Protein AF-A6J8R5-F1 (afdb_monomer)

Organism: Rattus norvegicus (NCBI:txid10116)

Structure (mmCIF, N/CA/C/O backbone):
data_AF-A6J8R5-F1
#
_entry.id   AF-A6J8R5-F1
#
loop_
_atom_site.group_PDB
_atom_site.id
_atom_site.type_symbol
_atom_site.label_atom_id
_atom_site.label_alt_id
_atom_site.label_comp_id
_atom_site.label_asym_id
_atom_site.label_entity_id
_atom_site.label_seq_id
_atom_site.pdbx_PDB_ins_code
_atom_site.Cartn_x
_atom_site.Cartn_y
_atom_site.Cartn_z
_atom_site.occupancy
_atom_site.B_iso_or_equiv
_atom_site.auth_seq_id
_atom_site.auth_comp_id
_atom_site.auth_asym_id
_atom_site.auth_atom_id
_atom_site.pdbx_PDB_model_num
ATOM 1 N N . MET A 1 1 ? 2.109 50.372 -7.062 1.00 45.97 1 MET A N 1
ATOM 2 C CA . MET A 1 1 ? 2.957 49.157 -7.026 1.00 45.97 1 MET A CA 1
ATOM 3 C C . MET A 1 1 ? 2.114 48.003 -6.518 1.00 45.97 1 MET A C 1
ATOM 5 O O . MET A 1 1 ? 1.600 48.162 -5.420 1.00 45.97 1 MET A O 1
ATOM 9 N N . LYS A 1 2 ? 1.961 46.935 -7.324 1.00 47.34 2 LYS A N 1
ATOM 10 C CA . LYS A 1 2 ? 1.290 45.626 -7.087 1.00 47.34 2 LYS A CA 1
ATOM 11 C C . LYS A 1 2 ? 0.360 45.286 -8.266 1.00 47.34 2 LYS A C 1
ATOM 13 O O . LYS A 1 2 ? -0.822 45.577 -8.180 1.00 47.34 2 LYS A O 1
ATOM 18 N N . ALA A 1 3 ? 0.913 44.739 -9.356 1.00 51.56 3 ALA A N 1
ATOM 19 C CA . ALA A 1 3 ? 0.214 43.898 -10.354 1.00 51.56 3 ALA A CA 1
ATOM 20 C C . ALA A 1 3 ? 1.123 43.574 -11.566 1.00 51.56 3 ALA A C 1
ATOM 22 O O . ALA A 1 3 ? 0.735 43.794 -12.705 1.00 51.56 3 ALA A O 1
ATOM 23 N N . LEU A 1 4 ? 2.359 43.101 -11.350 1.00 53.97 4 LEU A N 1
ATOM 24 C CA . LEU A 1 4 ? 3.267 42.764 -12.469 1.00 53.97 4 LEU A CA 1
ATOM 25 C C . LEU A 1 4 ? 3.909 41.370 -12.392 1.00 53.97 4 LEU A C 1
ATOM 27 O O . LEU A 1 4 ? 4.788 41.070 -13.185 1.00 53.97 4 LEU A O 1
ATOM 31 N N . TRP A 1 5 ? 3.458 40.486 -11.499 1.00 48.72 5 TRP A N 1
ATOM 32 C CA . TRP A 1 5 ? 4.062 39.150 -11.359 1.00 48.72 5 TRP A CA 1
ATOM 33 C C . TRP A 1 5 ? 3.262 38.002 -11.990 1.00 48.72 5 TRP A C 1
ATOM 35 O O . TRP A 1 5 ? 3.746 36.879 -12.023 1.00 48.72 5 TRP A O 1
ATOM 45 N N . ALA A 1 6 ? 2.068 38.254 -12.533 1.00 51.22 6 ALA A N 1
ATOM 46 C CA . ALA A 1 6 ? 1.176 37.180 -12.986 1.00 51.22 6 ALA A CA 1
ATOM 47 C C . ALA A 1 6 ? 1.355 36.739 -14.456 1.00 51.22 6 ALA A C 1
ATOM 49 O O . ALA A 1 6 ? 0.586 35.908 -14.922 1.00 51.22 6 ALA A O 1
ATOM 50 N N . LEU A 1 7 ? 2.335 37.264 -15.203 1.00 55.03 7 LEU A N 1
ATOM 51 C CA . LEU A 1 7 ? 2.448 37.006 -16.652 1.00 55.03 7 LEU A CA 1
ATOM 52 C C . LEU A 1 7 ? 3.760 36.353 -17.120 1.00 55.03 7 LEU A C 1
ATOM 54 O O . LEU A 1 7 ? 3.960 36.223 -18.321 1.00 55.03 7 LEU A O 1
ATOM 58 N N . LEU A 1 8 ? 4.639 35.894 -16.221 1.00 51.84 8 LEU A N 1
ATOM 59 C CA . LEU A 1 8 ? 5.970 35.391 -16.617 1.00 51.84 8 LEU A CA 1
ATOM 60 C C . LEU A 1 8 ? 6.219 33.892 -16.365 1.00 51.84 8 LEU A C 1
ATOM 62 O O . LEU A 1 8 ? 7.349 33.441 -16.482 1.00 51.84 8 LEU A O 1
ATOM 66 N N . LEU A 1 9 ? 5.185 33.094 -16.076 1.00 51.59 9 LEU A N 1
ATOM 67 C CA . LEU A 1 9 ? 5.336 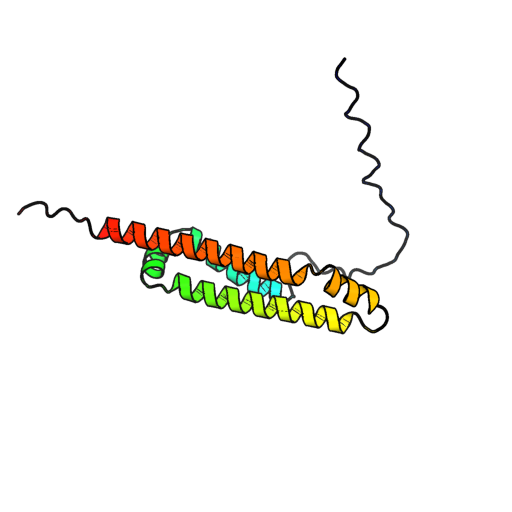31.640 -15.868 1.00 51.59 9 LEU A CA 1
ATOM 68 C C . LEU A 1 9 ? 4.514 30.762 -16.826 1.00 51.59 9 LEU A C 1
ATOM 70 O O . LEU A 1 9 ? 4.405 29.563 -16.605 1.00 51.59 9 LEU A O 1
ATOM 74 N N . VAL A 1 10 ? 3.957 31.324 -17.904 1.00 56.75 10 VAL A N 1
ATOM 75 C CA . VAL A 1 10 ? 3.082 30.568 -18.823 1.00 56.75 10 VAL A CA 1
ATOM 76 C C . VAL A 1 10 ? 3.788 29.892 -20.020 1.00 56.75 10 VAL A C 1
ATOM 78 O O . VAL A 1 10 ? 3.233 28.910 -20.497 1.00 56.75 10 VAL A O 1
ATOM 81 N N . PRO A 1 11 ? 5.006 30.248 -20.491 1.00 53.84 11 PRO A N 1
ATOM 82 C CA . PRO A 1 11 ? 5.606 29.492 -21.599 1.00 53.84 11 PRO A CA 1
ATOM 83 C C . PRO A 1 11 ? 6.583 28.375 -21.182 1.00 53.84 11 PRO A C 1
ATOM 85 O O . PRO A 1 11 ? 7.136 27.720 -22.056 1.00 53.84 11 PRO A O 1
ATOM 88 N N . LEU A 1 12 ? 6.792 28.098 -19.887 1.00 49.50 12 LEU A N 1
ATOM 89 C CA . LEU A 1 12 ? 7.680 26.998 -19.454 1.00 49.50 12 LEU A CA 1
ATOM 90 C C . LEU A 1 12 ? 7.003 25.614 -19.414 1.00 49.50 12 LEU A C 1
ATOM 92 O O . LEU A 1 12 ? 7.685 24.621 -19.184 1.00 49.50 12 LEU A O 1
ATOM 96 N N . LEU A 1 13 ? 5.695 25.530 -19.683 1.00 51.25 13 LEU A N 1
ATOM 97 C CA . LEU A 1 13 ? 4.987 24.255 -19.875 1.00 51.25 13 LEU A CA 1
ATOM 98 C C . LEU A 1 13 ? 4.947 23.797 -21.342 1.00 51.25 13 LEU A C 1
ATOM 100 O O . LEU A 1 13 ? 4.545 22.669 -21.606 1.00 51.25 13 LEU A O 1
ATOM 104 N N . THR A 1 14 ? 5.431 24.606 -22.291 1.00 55.62 14 THR A N 1
ATOM 105 C CA . THR A 1 14 ? 5.675 24.159 -23.673 1.00 55.62 14 THR A CA 1
ATOM 106 C C . THR A 1 14 ? 7.143 23.764 -23.831 1.00 55.62 14 THR A C 1
ATOM 108 O O . THR A 1 14 ? 7.889 24.312 -24.640 1.00 55.62 14 THR A O 1
ATOM 111 N N . GLY A 1 15 ? 7.585 22.820 -23.003 1.00 42.06 15 GLY A N 1
ATOM 112 C CA . GLY A 1 15 ? 8.832 22.103 -23.219 1.00 42.06 15 GLY A CA 1
ATOM 113 C C . GLY A 1 15 ? 8.626 21.021 -24.276 1.00 42.06 15 GLY A C 1
ATOM 114 O O . GLY A 1 15 ? 8.081 19.973 -23.972 1.00 42.06 15 GLY A O 1
ATOM 115 N N . CYS A 1 16 ? 9.055 21.309 -25.505 1.00 49.59 16 CYS A N 1
ATOM 116 C CA . CYS A 1 16 ? 9.655 20.370 -26.458 1.00 49.59 16 CYS A CA 1
ATOM 117 C C . CYS A 1 16 ? 9.042 18.950 -26.551 1.00 49.59 16 CYS A C 1
ATOM 119 O O . CYS A 1 16 ? 9.603 17.995 -26.020 1.00 49.59 16 CYS A O 1
ATOM 121 N N . LEU A 1 17 ? 7.967 18.779 -27.329 1.00 43.69 17 LEU A N 1
ATOM 122 C CA . LEU A 1 17 ? 7.700 17.489 -27.974 1.00 43.69 17 LEU A CA 1
ATOM 123 C C . LEU A 1 17 ? 8.439 17.501 -29.318 1.00 43.69 17 LEU A C 1
ATOM 125 O O . LEU A 1 17 ? 7.894 17.873 -30.354 1.00 43.69 17 LEU A O 1
ATOM 129 N N . ALA A 1 18 ? 9.740 17.218 -29.262 1.00 38.09 18 ALA A N 1
ATOM 130 C CA . ALA A 1 18 ? 10.475 16.825 -30.449 1.00 38.09 18 ALA A CA 1
ATOM 131 C C . ALA A 1 18 ? 9.972 15.433 -30.832 1.00 38.09 18 ALA A C 1
ATOM 133 O O . ALA A 1 18 ? 10.112 14.499 -30.047 1.00 38.09 18 ALA A O 1
ATOM 134 N N . GLU A 1 19 ? 9.347 15.374 -32.004 1.00 45.53 19 GLU A N 1
ATOM 135 C CA . GLU A 1 19 ? 9.020 14.202 -32.813 1.00 45.53 19 GLU A CA 1
ATOM 136 C C . GLU A 1 19 ? 9.919 12.998 -32.480 1.00 45.53 19 GLU A C 1
ATOM 138 O O . GLU A 1 19 ? 11.043 12.853 -32.963 1.00 45.53 19 GLU A O 1
ATOM 143 N N . GLY A 1 20 ? 9.417 12.167 -31.580 1.00 37.34 20 GLY A N 1
ATOM 144 C CA . GLY A 1 20 ? 9.973 10.892 -31.185 1.00 37.34 20 GLY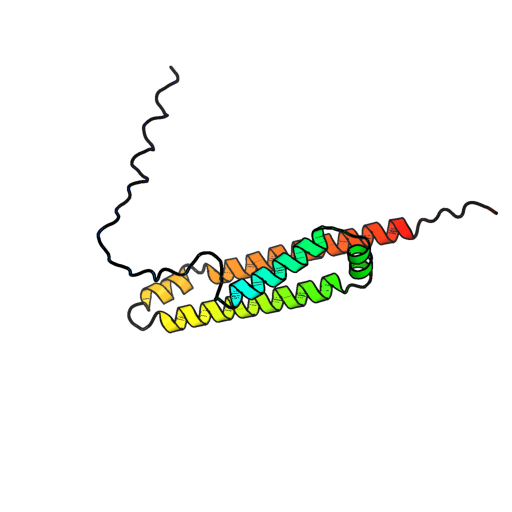 A CA 1
ATOM 145 C C . GLY A 1 20 ? 8.767 9.999 -31.028 1.00 37.34 20 GLY A C 1
ATOM 146 O O . GLY A 1 20 ? 8.121 10.005 -29.986 1.00 37.34 20 GLY A O 1
ATOM 147 N N . GLU A 1 21 ? 8.417 9.347 -32.127 1.00 37.38 21 GLU A N 1
ATOM 148 C CA . GLU A 1 21 ? 7.372 8.344 -32.264 1.00 37.38 21 GLU A CA 1
ATOM 149 C C 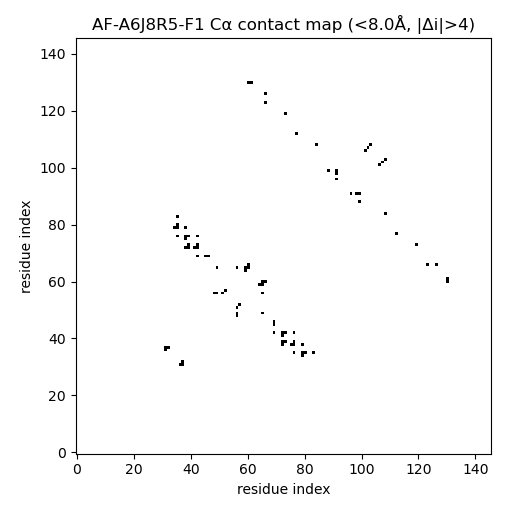. GLU A 1 21 ? 7.644 7.214 -31.255 1.00 37.38 21 GLU A C 1
ATOM 151 O O . GLU A 1 21 ? 8.315 6.229 -31.544 1.00 37.38 21 GLU A O 1
ATOM 156 N N . LEU A 1 22 ? 7.218 7.410 -30.006 1.00 36.84 22 LEU A N 1
ATOM 157 C CA . LEU A 1 22 ? 7.079 6.343 -29.035 1.00 36.84 22 LEU A CA 1
ATOM 158 C C . LEU A 1 22 ? 5.624 5.912 -29.155 1.00 36.84 22 LEU A C 1
ATOM 160 O O . LEU A 1 22 ? 4.726 6.586 -28.647 1.00 36.84 22 LEU A O 1
ATOM 164 N N . GLU A 1 23 ? 5.394 4.818 -29.874 1.00 35.47 23 GLU A N 1
ATOM 165 C CA . GLU A 1 23 ? 4.152 4.054 -29.805 1.00 35.47 23 GLU A CA 1
ATOM 166 C C . GLU A 1 23 ? 3.984 3.541 -28.364 1.00 35.47 23 GLU A C 1
ATOM 168 O O . GLU A 1 23 ? 4.262 2.389 -28.035 1.00 35.47 23 GLU A O 1
ATOM 173 N N . VAL A 1 24 ? 3.564 4.433 -27.464 1.00 38.69 24 VAL A N 1
ATOM 174 C CA . VAL A 1 24 ? 2.979 4.071 -26.179 1.00 38.69 24 VAL A CA 1
ATOM 175 C C . VAL A 1 24 ? 1.672 3.398 -26.544 1.00 38.69 24 VAL A C 1
ATOM 177 O O . VAL A 1 24 ? 0.713 4.049 -26.952 1.00 38.69 24 VAL A O 1
ATOM 180 N N . THR A 1 25 ? 1.694 2.072 -26.496 1.00 38.94 25 THR A N 1
ATOM 181 C CA . THR A 1 25 ? 0.530 1.234 -26.743 1.00 38.94 25 THR A CA 1
ATOM 182 C C . THR A 1 25 ? -0.617 1.742 -25.880 1.00 38.94 25 THR A C 1
ATOM 184 O O . THR A 1 25 ? -0.503 1.820 -24.657 1.00 38.94 25 THR A O 1
ATOM 187 N N . ASP A 1 26 ? -1.689 2.124 -26.561 1.00 41.84 26 ASP A N 1
ATOM 188 C CA . ASP A 1 26 ? -2.972 2.551 -26.024 1.00 41.84 26 ASP A CA 1
ATOM 189 C C . ASP A 1 26 ? -3.552 1.410 -25.163 1.00 41.84 26 ASP A C 1
ATOM 191 O O . ASP A 1 26 ? -4.204 0.494 -25.661 1.00 41.84 26 ASP A O 1
ATOM 195 N N . GLN A 1 27 ? -3.219 1.400 -23.869 1.00 40.12 27 GLN A N 1
ATOM 196 C CA . GLN A 1 27 ? -3.827 0.534 -22.859 1.00 40.12 27 GLN A CA 1
ATOM 197 C C . GLN A 1 27 ? -4.977 1.323 -22.219 1.00 40.12 27 GLN A C 1
ATOM 199 O O . GLN A 1 27 ? -4.773 2.368 -21.598 1.00 40.12 27 GLN A O 1
ATOM 204 N N . LEU A 1 28 ? -6.199 0.840 -22.439 1.00 42.81 28 LEU A N 1
ATOM 205 C CA . LEU A 1 28 ? -7.460 1.455 -22.025 1.00 42.81 28 LEU A CA 1
ATOM 206 C C . LEU A 1 28 ? -7.539 1.759 -20.509 1.00 42.81 28 LEU A C 1
ATOM 208 O O . LEU A 1 28 ? -6.953 1.056 -19.683 1.00 42.81 28 LEU A O 1
ATOM 212 N N . PRO A 1 29 ? -8.340 2.768 -20.113 1.00 39.19 29 PRO A N 1
ATOM 213 C CA . PRO A 1 29 ? -8.443 3.242 -18.741 1.00 39.19 29 PRO A CA 1
ATOM 214 C C . PRO A 1 29 ? -9.294 2.276 -17.910 1.00 39.19 29 PRO A C 1
ATOM 216 O O . PRO A 1 29 ? -10.523 2.340 -17.935 1.00 39.19 29 PRO A O 1
ATOM 219 N N . GLY A 1 30 ? -8.656 1.378 -17.159 1.00 46.62 30 GLY A N 1
ATOM 220 C CA . GLY A 1 30 ? -9.356 0.638 -16.104 1.00 46.62 30 GLY A CA 1
ATOM 221 C C . GLY A 1 30 ? -8.797 -0.724 -15.712 1.00 46.62 30 GLY A C 1
ATOM 222 O O . GLY A 1 30 ? -9.241 -1.249 -14.695 1.00 46.62 30 GLY A O 1
ATOM 223 N N . GLN A 1 31 ? -7.846 -1.297 -16.451 1.00 42.59 31 GLN A N 1
ATOM 224 C CA . GLN A 1 31 ? -7.205 -2.549 -16.045 1.00 42.59 31 GLN A CA 1
ATOM 225 C C . GLN A 1 31 ? -5.721 -2.321 -15.797 1.00 42.59 31 GLN A C 1
ATOM 227 O O . GLN A 1 31 ? -4.909 -2.222 -16.708 1.00 42.59 31 GLN A O 1
ATOM 232 N N . SER A 1 32 ? -5.394 -2.204 -14.516 1.00 55.94 32 SER A N 1
ATOM 233 C CA . SER A 1 32 ? -4.042 -2.336 -14.002 1.00 55.94 32 SER A CA 1
ATOM 234 C C . SER A 1 32 ? -3.583 -3.788 -14.201 1.00 55.94 32 SER A C 1
ATOM 236 O O . SER A 1 32 ? -3.768 -4.627 -13.316 1.00 55.94 32 SER A O 1
ATOM 238 N N . ASP A 1 33 ? -3.079 -4.127 -15.388 1.00 69.56 33 ASP A N 1
ATOM 239 C CA . ASP A 1 33 ? -2.640 -5.494 -15.717 1.00 69.56 33 ASP A CA 1
ATOM 240 C C . ASP A 1 33 ? -1.393 -5.919 -14.927 1.00 69.56 33 ASP A C 1
ATOM 242 O O . ASP A 1 33 ? -1.073 -7.105 -14.842 1.00 69.56 33 ASP A O 1
ATOM 246 N N . GLN A 1 34 ? -0.697 -4.969 -14.301 1.00 83.56 34 GLN A N 1
ATOM 247 C CA . GLN A 1 34 ? 0.526 -5.249 -13.567 1.00 83.56 34 GLN A CA 1
ATOM 248 C C . GLN A 1 34 ? 0.237 -5.943 -12.218 1.00 83.56 34 GLN A C 1
ATOM 250 O O . GLN A 1 34 ? -0.574 -5.447 -11.429 1.00 83.56 34 GLN A O 1
ATOM 255 N N . PRO A 1 35 ? 0.924 -7.059 -11.896 1.00 89.38 35 PRO A N 1
ATOM 256 C CA . PRO A 1 35 ? 0.723 -7.798 -10.644 1.00 89.38 35 PRO A CA 1
ATOM 257 C C . PRO A 1 35 ? 0.858 -6.943 -9.373 1.00 89.38 35 PRO A C 1
ATOM 259 O O . PRO A 1 35 ? 0.060 -7.070 -8.442 1.00 89.38 35 PRO A O 1
ATOM 262 N N . TRP A 1 36 ? 1.817 -6.010 -9.353 1.00 88.75 36 TRP A N 1
ATOM 263 C CA . TRP A 1 36 ? 2.049 -5.121 -8.212 1.00 88.75 36 TRP A CA 1
ATOM 264 C C . TRP A 1 36 ? 0.912 -4.119 -7.991 1.00 88.75 36 TRP A C 1
ATOM 266 O O . TRP A 1 36 ? 0.584 -3.814 -6.845 1.00 88.75 36 TRP A O 1
ATOM 276 N N . GLU A 1 37 ? 0.267 -3.650 -9.062 1.00 90.69 37 GLU A N 1
ATOM 277 C CA . GLU A 1 37 ? -0.887 -2.751 -8.970 1.00 90.69 37 GLU A CA 1
ATOM 278 C C . GLU A 1 37 ? -2.099 -3.494 -8.406 1.00 90.69 37 GLU A C 1
ATOM 280 O O . GLU A 1 37 ? -2.817 -2.971 -7.556 1.00 90.69 37 GLU A O 1
ATOM 285 N N . GLN A 1 38 ? -2.295 -4.751 -8.811 1.00 92.69 38 GLN A N 1
ATOM 286 C CA . GLN A 1 38 ? -3.361 -5.596 -8.274 1.00 92.69 38 GLN A CA 1
ATOM 287 C C . GLN A 1 38 ? -3.150 -5.911 -6.788 1.00 92.69 38 GLN A C 1
ATOM 289 O O . GLN A 1 38 ? -4.108 -5.881 -6.013 1.00 92.69 38 GLN A O 1
ATOM 294 N N . ALA A 1 39 ? -1.916 -6.206 -6.369 1.00 93.12 39 ALA A N 1
ATOM 295 C CA . ALA A 1 39 ? -1.589 -6.402 -4.957 1.00 93.12 39 ALA A CA 1
ATOM 296 C C . ALA A 1 39 ? -1.840 -5.126 -4.137 1.00 93.12 39 ALA A C 1
ATOM 298 O O . ALA A 1 39 ? -2.522 -5.170 -3.110 1.00 93.12 39 ALA A O 1
ATOM 299 N N . LEU A 1 40 ? -1.397 -3.977 -4.654 1.00 91.94 40 LEU A N 1
ATOM 300 C CA . LEU A 1 40 ? -1.605 -2.680 -4.021 1.00 91.94 40 LEU A CA 1
ATOM 301 C C . LEU A 1 40 ? -3.098 -2.322 -3.908 1.00 91.94 40 LEU A C 1
ATOM 303 O O . LEU A 1 40 ? -3.537 -1.838 -2.865 1.00 91.94 40 LEU A O 1
ATOM 307 N N . ASN A 1 41 ? -3.896 -2.598 -4.941 1.00 92.75 41 ASN A N 1
ATOM 308 C CA . ASN A 1 41 ? -5.343 -2.379 -4.918 1.00 92.75 41 ASN A CA 1
ATOM 309 C C . ASN A 1 41 ? -6.030 -3.247 -3.856 1.00 92.75 41 ASN A C 1
ATOM 311 O O . ASN A 1 41 ? -6.809 -2.724 -3.061 1.00 92.75 41 ASN A O 1
ATOM 315 N N . ARG A 1 42 ? -5.682 -4.540 -3.768 1.00 95.75 42 ARG A N 1
ATOM 316 C CA . ARG A 1 42 ? -6.204 -5.440 -2.723 1.00 95.75 42 ARG A CA 1
ATOM 317 C C . ARG A 1 42 ? -5.898 -4.916 -1.320 1.00 95.75 42 ARG A C 1
ATOM 319 O O . ARG A 1 42 ? -6.783 -4.903 -0.465 1.00 95.75 42 ARG A O 1
ATOM 326 N N . PHE A 1 43 ? -4.672 -4.443 -1.100 1.00 93.88 43 PHE A N 1
ATOM 327 C CA . PHE A 1 43 ? -4.282 -3.814 0.158 1.00 93.88 43 PHE A CA 1
ATOM 328 C C . PHE A 1 43 ? -5.139 -2.576 0.474 1.00 93.88 43 PHE A C 1
ATOM 330 O O . PHE A 1 43 ? -5.700 -2.477 1.568 1.00 93.88 43 PHE A O 1
ATOM 337 N N . TRP A 1 44 ? -5.282 -1.646 -0.476 1.00 92.94 44 TRP A N 1
ATOM 338 C CA . TRP A 1 44 ? -6.046 -0.412 -0.266 1.00 92.94 44 TRP A CA 1
ATOM 339 C C . TRP A 1 44 ? -7.537 -0.645 -0.053 1.00 92.94 44 TRP A C 1
ATOM 341 O O . TRP A 1 44 ? -8.150 0.055 0.756 1.00 92.94 44 TRP A O 1
ATOM 351 N N . ASP A 1 45 ? -8.125 -1.608 -0.752 1.00 95.38 45 ASP A N 1
ATOM 352 C CA . ASP A 1 45 ? -9.539 -1.935 -0.604 1.00 95.38 45 ASP A CA 1
ATOM 353 C C . ASP A 1 45 ? -9.830 -2.533 0.770 1.00 95.38 45 ASP A C 1
ATOM 355 O O . ASP A 1 45 ? -10.771 -2.094 1.440 1.00 95.38 45 ASP A O 1
ATOM 359 N N . TYR A 1 46 ? -8.974 -3.443 1.242 1.00 93.69 46 TYR A N 1
ATOM 360 C CA . TYR A 1 46 ? -9.084 -3.975 2.597 1.00 93.69 46 TYR A CA 1
ATOM 361 C C . TYR A 1 46 ? -8.888 -2.871 3.639 1.00 93.69 46 TYR A C 1
ATOM 363 O O . TYR A 1 46 ? -9.697 -2.723 4.553 1.00 93.69 46 TYR A O 1
ATOM 371 N N . LEU A 1 47 ? -7.875 -2.016 3.470 1.00 91.38 47 LEU A N 1
ATOM 372 C CA . LEU A 1 47 ? -7.635 -0.902 4.385 1.00 91.38 47 LEU A CA 1
ATOM 373 C C . LEU A 1 47 ? -8.815 0.081 4.431 1.00 91.38 47 LEU A C 1
ATOM 375 O O . LEU A 1 47 ? -9.159 0.577 5.504 1.00 91.38 47 LEU A O 1
ATOM 379 N N . ARG A 1 48 ? -9.466 0.354 3.296 1.00 91.81 48 ARG A N 1
ATOM 380 C CA . ARG A 1 48 ? -10.660 1.208 3.240 1.00 91.81 48 ARG A CA 1
ATOM 381 C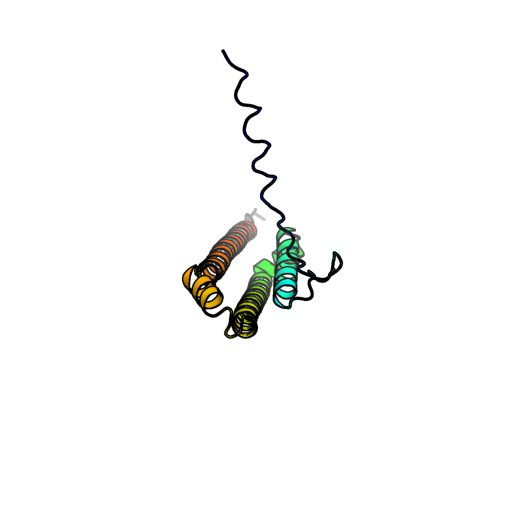 C . ARG A 1 48 ? -11.830 0.586 3.998 1.00 91.81 48 ARG A C 1
ATOM 383 O O . ARG A 1 48 ? -12.540 1.318 4.682 1.00 91.81 48 ARG A O 1
ATOM 390 N N . TRP A 1 49 ? -12.008 -0.732 3.914 1.00 92.56 49 TRP A N 1
ATOM 391 C CA . TRP A 1 49 ? -12.982 -1.452 4.738 1.00 92.56 49 TRP A CA 1
ATOM 392 C C . TRP A 1 49 ? -12.647 -1.333 6.234 1.00 92.56 49 TRP A C 1
ATOM 394 O O . TRP A 1 49 ? -13.518 -0.970 7.018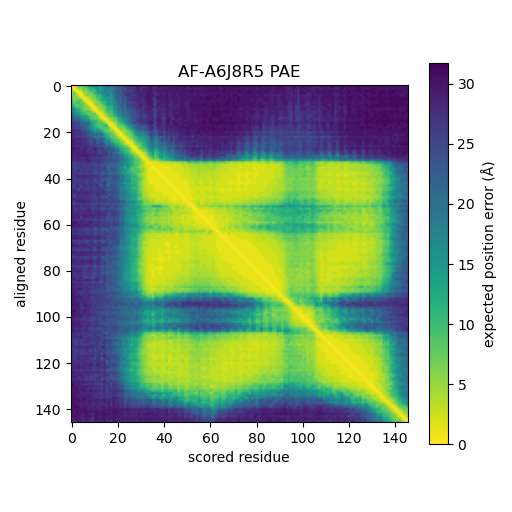 1.00 92.56 49 TRP A O 1
ATOM 404 N N . VAL A 1 50 ? -11.380 -1.488 6.634 1.00 89.31 50 VAL A N 1
ATOM 405 C CA . VAL A 1 50 ? -10.955 -1.273 8.034 1.00 89.31 50 VAL A CA 1
ATOM 406 C C . VAL A 1 50 ? -11.247 0.160 8.500 1.00 89.31 50 VAL A C 1
ATOM 408 O O . VAL A 1 50 ? -11.692 0.394 9.624 1.00 89.31 50 VAL A O 1
ATOM 411 N N . GLN A 1 51 ? -11.046 1.150 7.631 1.00 85.88 51 GLN A N 1
ATOM 412 C CA . GLN A 1 51 ? -11.315 2.552 7.951 1.00 85.88 51 GLN A CA 1
ATOM 413 C C . GLN A 1 51 ? -12.799 2.873 8.155 1.00 85.88 51 GLN A C 1
ATOM 415 O O . GLN A 1 51 ? -13.097 3.897 8.770 1.00 85.88 51 GLN A O 1
ATOM 420 N N . THR A 1 52 ? -13.738 2.036 7.695 1.00 88.50 52 THR A N 1
ATOM 421 C CA . THR A 1 52 ? -15.161 2.285 7.971 1.00 88.50 52 THR A CA 1
ATOM 422 C C . THR A 1 52 ? -15.514 2.075 9.443 1.00 88.50 52 THR A C 1
ATOM 424 O O . THR A 1 52 ? -16.591 2.503 9.850 1.00 88.50 52 THR A O 1
ATOM 427 N N . LEU A 1 53 ? -14.637 1.424 10.229 1.00 82.00 53 LEU A N 1
ATOM 428 C CA . LEU A 1 53 ? -14.787 1.198 11.675 1.00 82.00 53 LEU A CA 1
ATOM 429 C C . LEU A 1 53 ? -16.168 0.642 12.070 1.00 82.00 53 LEU A C 1
ATOM 431 O O . LEU A 1 53 ? -16.714 0.980 13.122 1.00 82.00 53 LEU A O 1
ATOM 435 N N . SER A 1 54 ? -16.741 -0.210 11.215 1.00 85.69 54 SER A N 1
ATOM 436 C CA . SER A 1 54 ? -18.019 -0.873 11.494 1.00 85.69 54 SER A CA 1
ATOM 437 C C . SER A 1 54 ? -17.912 -1.791 12.718 1.00 85.69 54 SER A C 1
ATOM 439 O O . SER A 1 54 ? -16.807 -2.173 13.105 1.00 85.69 54 SER A O 1
ATOM 441 N N . ASP A 1 55 ? -19.042 -2.180 13.311 1.00 83.75 55 ASP A N 1
ATOM 442 C CA . ASP A 1 55 ? -19.055 -3.085 14.473 1.00 83.75 55 ASP A CA 1
ATOM 443 C C . ASP A 1 55 ? -18.297 -4.394 14.186 1.00 83.75 55 ASP A C 1
ATOM 445 O O . ASP A 1 55 ? -17.510 -4.851 15.012 1.00 83.75 55 ASP A O 1
ATOM 449 N N . GLN A 1 56 ? -18.440 -4.929 12.968 1.00 85.56 56 GLN A N 1
ATOM 450 C CA . GLN A 1 56 ? -17.693 -6.102 12.510 1.00 85.56 56 GLN A CA 1
ATOM 451 C C . GLN A 1 56 ? -16.180 -5.844 12.465 1.00 85.56 56 GLN A C 1
ATOM 453 O O . GLN A 1 56 ? -15.395 -6.649 12.956 1.00 85.56 56 GLN A O 1
ATOM 458 N N . VAL A 1 57 ? -15.754 -4.704 11.915 1.00 85.69 57 VAL A N 1
ATOM 459 C CA . VAL A 1 57 ? -14.330 -4.331 11.879 1.00 85.69 57 VAL A CA 1
ATOM 460 C C . VAL A 1 57 ? -13.774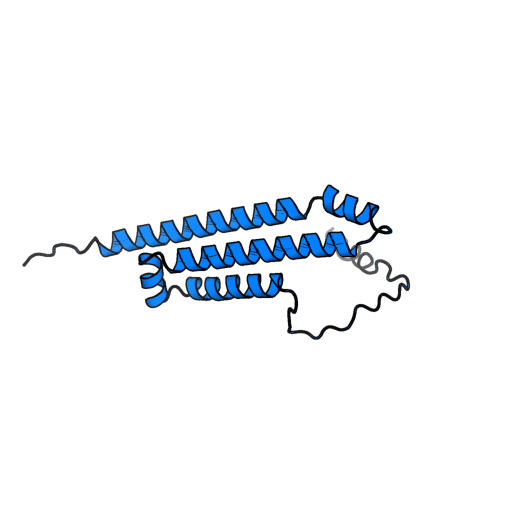 -4.192 13.296 1.00 85.69 57 VAL A C 1
ATOM 462 O O . VAL A 1 57 ? -12.644 -4.592 13.548 1.00 85.69 57 VAL A O 1
ATOM 465 N N . GLN A 1 58 ? -14.546 -3.643 14.236 1.00 84.12 58 GLN A N 1
ATOM 466 C CA . GLN A 1 58 ? -14.114 -3.512 15.629 1.00 84.12 58 GLN A CA 1
ATOM 467 C C . GLN A 1 58 ? -13.936 -4.873 16.311 1.00 84.12 58 GLN A C 1
ATOM 469 O O . GLN A 1 58 ? -12.978 -5.045 17.065 1.00 84.12 58 GLN A O 1
ATOM 474 N N . GLU A 1 59 ? -14.816 -5.835 16.037 1.00 85.06 59 GLU A N 1
ATOM 475 C CA . GLU A 1 59 ? -14.684 -7.213 16.519 1.00 85.06 59 GLU A CA 1
ATOM 476 C C . GLU A 1 59 ? -13.438 -7.894 15.928 1.00 85.06 59 GLU A C 1
ATOM 478 O O . GLU A 1 59 ? -12.611 -8.438 16.664 1.00 85.06 59 GLU A O 1
ATOM 483 N N . GLU A 1 60 ? -13.234 -7.785 14.613 1.00 85.31 60 GLU A N 1
ATOM 484 C CA . GLU A 1 60 ? -12.082 -8.382 13.926 1.00 85.31 60 GLU A CA 1
ATOM 485 C C . GLU A 1 60 ? -10.745 -7.684 14.264 1.00 85.31 60 GLU A C 1
ATOM 487 O O . GLU A 1 60 ? -9.669 -8.287 14.212 1.00 85.31 60 GLU A O 1
ATOM 492 N N . LEU A 1 61 ? -10.787 -6.408 14.657 1.00 84.75 61 LEU A N 1
ATOM 493 C CA . LEU A 1 61 ? -9.639 -5.686 15.206 1.00 84.75 61 LEU A CA 1
ATOM 494 C C . LEU A 1 61 ? -9.259 -6.214 16.596 1.00 84.75 61 LEU A C 1
ATOM 496 O O . LEU A 1 61 ? -8.071 -6.377 16.881 1.00 84.75 61 LEU A O 1
ATOM 500 N N . GLN A 1 62 ? -10.243 -6.515 17.452 1.00 82.00 62 GLN A N 1
ATOM 501 C CA . GLN A 1 62 ? -10.003 -7.114 18.772 1.00 82.00 62 GLN A CA 1
ATOM 502 C C . GLN A 1 62 ? -9.455 -8.542 18.664 1.00 82.00 62 GLN A C 1
ATOM 504 O O . GLN A 1 62 ? -8.598 -8.930 19.459 1.00 82.00 62 GLN A O 1
ATOM 509 N N . SER A 1 63 ? -9.891 -9.310 17.661 1.00 84.12 63 SER A N 1
ATOM 510 C CA . SER A 1 63 ? -9.381 -10.663 17.398 1.00 84.12 63 SER A CA 1
ATOM 511 C C . SER A 1 63 ? -7.995 -10.685 16.735 1.00 84.12 63 SER A C 1
ATOM 513 O O . SER A 1 63 ? -7.436 -11.758 16.517 1.00 84.12 63 SER A O 1
ATOM 515 N N . SER A 1 64 ? -7.408 -9.515 16.443 1.00 86.00 64 SER A N 1
ATOM 516 C CA . SER A 1 64 ? -6.162 -9.339 15.676 1.00 86.00 64 SER A CA 1
ATOM 517 C C . SER A 1 64 ? -6.218 -9.815 14.218 1.00 86.00 64 SER A C 1
ATOM 519 O O . SER A 1 64 ? -5.199 -9.738 13.528 1.00 86.00 64 SER A O 1
ATOM 521 N N . GLN A 1 65 ? -7.376 -10.259 13.723 1.00 89.12 65 GLN A N 1
ATOM 522 C CA . GLN A 1 65 ? -7.535 -10.777 12.364 1.00 89.12 65 GLN A CA 1
ATOM 523 C C . GLN A 1 65 ? -7.243 -9.705 11.313 1.00 89.12 65 GLN A C 1
ATOM 525 O O . GLN A 1 65 ? -6.441 -9.929 10.411 1.00 89.12 65 GLN A O 1
ATOM 530 N N . VAL A 1 66 ? -7.791 -8.501 11.495 1.00 89.69 66 VAL A N 1
ATOM 531 C CA . VAL A 1 66 ? -7.546 -7.355 10.601 1.00 89.69 66 VAL A CA 1
ATOM 532 C C . VAL A 1 66 ? -6.058 -7.051 10.449 1.00 89.69 66 VAL A C 1
ATOM 534 O O . VAL A 1 66 ? -5.559 -6.785 9.356 1.00 89.69 66 VAL A O 1
ATOM 537 N N . THR A 1 67 ? -5.336 -7.105 11.563 1.00 88.62 67 THR A N 1
ATOM 538 C CA . THR A 1 67 ? -3.904 -6.824 11.615 1.00 88.62 67 THR A CA 1
ATOM 539 C C . THR A 1 67 ? -3.093 -7.889 10.869 1.00 88.62 67 THR A C 1
ATOM 541 O O . THR A 1 67 ? -2.122 -7.563 10.184 1.00 88.62 67 THR A O 1
ATOM 544 N N . GLN A 1 68 ? -3.491 -9.159 10.978 1.00 92.75 68 GLN A N 1
ATOM 545 C CA . GLN A 1 68 ? -2.846 -10.275 10.282 1.00 92.75 68 GLN A CA 1
ATOM 546 C C . GLN A 1 68 ? -3.079 -10.199 8.770 1.00 92.75 68 GLN A C 1
ATOM 548 O O . GLN A 1 68 ? -2.114 -10.240 8.010 1.00 92.75 68 GLN A O 1
ATOM 553 N N . GLU A 1 69 ? -4.326 -10.003 8.342 1.00 94.00 69 GLU A N 1
ATOM 554 C CA . GLU A 1 69 ? -4.691 -9.889 6.923 1.00 94.00 69 GLU A CA 1
ATOM 555 C C . GLU A 1 69 ? -3.991 -8.701 6.250 1.00 94.00 69 GLU A C 1
ATOM 557 O O . GLU A 1 69 ? -3.367 -8.853 5.198 1.00 94.00 69 GLU A O 1
ATOM 562 N N . LEU A 1 70 ? -3.987 -7.522 6.887 1.00 93.38 70 LEU A N 1
ATOM 563 C CA . LEU A 1 70 ? -3.256 -6.366 6.361 1.00 93.38 70 LEU A CA 1
ATOM 564 C C . LEU A 1 70 ? -1.742 -6.630 6.242 1.00 93.38 70 LEU A C 1
ATOM 566 O O . LEU A 1 70 ? -1.118 -6.136 5.302 1.00 93.38 70 LEU A O 1
ATOM 570 N N . THR A 1 71 ? -1.150 -7.400 7.166 1.00 93.06 71 THR A N 1
ATOM 571 C CA . THR A 1 71 ? 0.279 -7.763 7.104 1.00 93.06 71 THR A CA 1
ATOM 572 C C . THR A 1 71 ? 0.561 -8.630 5.882 1.00 93.06 71 THR A C 1
ATOM 574 O O . THR A 1 71 ? 1.483 -8.330 5.127 1.00 93.06 71 THR A O 1
ATOM 577 N N . VAL A 1 72 ? -0.266 -9.651 5.641 1.00 96.00 72 VAL A N 1
ATOM 578 C CA . VAL A 1 72 ? -0.141 -10.532 4.470 1.00 96.00 72 VAL A CA 1
ATOM 579 C C . VAL A 1 72 ? -0.275 -9.737 3.169 1.00 96.00 72 VAL A C 1
ATOM 581 O O . VAL A 1 72 ? 0.545 -9.889 2.267 1.00 96.00 72 VAL A O 1
ATOM 584 N N . LEU A 1 73 ? -1.257 -8.835 3.079 1.00 95.31 73 LEU A N 1
ATOM 585 C CA . LEU A 1 73 ? -1.460 -7.991 1.895 1.00 95.31 73 LEU A CA 1
ATOM 586 C C . LEU A 1 73 ? -0.286 -7.032 1.640 1.00 95.31 73 LEU A C 1
ATOM 588 O O . LEU A 1 73 ? 0.086 -6.794 0.488 1.00 95.31 73 LEU A O 1
ATOM 592 N N . MET A 1 74 ? 0.322 -6.491 2.699 1.00 92.38 74 MET A N 1
ATOM 593 C CA . MET A 1 74 ? 1.522 -5.657 2.593 1.00 92.38 74 MET A CA 1
ATOM 594 C C . MET A 1 74 ? 2.736 -6.472 2.122 1.00 92.38 74 MET A C 1
ATOM 596 O O . MET A 1 74 ? 3.472 -6.023 1.243 1.00 92.38 74 MET A O 1
ATOM 600 N N . GLU A 1 75 ? 2.950 -7.670 2.669 1.00 93.75 75 GLU A N 1
ATOM 601 C CA . GLU A 1 75 ? 4.032 -8.569 2.246 1.00 93.75 75 GLU A CA 1
ATOM 602 C C . GLU A 1 75 ? 3.898 -8.981 0.774 1.00 93.75 75 GLU A C 1
ATOM 604 O O . GLU A 1 75 ? 4.889 -8.972 0.036 1.00 93.75 75 GLU A O 1
ATOM 609 N N . ASP A 1 76 ? 2.674 -9.271 0.334 1.00 95.06 76 ASP A N 1
ATOM 610 C CA . ASP A 1 76 ? 2.351 -9.583 -1.058 1.00 95.06 76 ASP A CA 1
ATOM 611 C C . ASP A 1 76 ? 2.662 -8.387 -1.973 1.00 95.06 76 ASP A C 1
ATOM 613 O O . ASP A 1 76 ? 3.437 -8.493 -2.923 1.00 95.06 76 ASP A O 1
ATOM 617 N N . THR A 1 77 ? 2.188 -7.192 -1.603 1.00 93.19 77 THR A N 1
ATOM 618 C CA . THR A 1 77 ? 2.473 -5.941 -2.330 1.00 93.19 77 THR A CA 1
ATOM 619 C C . THR A 1 77 ? 3.976 -5.684 -2.459 1.00 93.19 77 THR A C 1
ATOM 621 O O . THR A 1 77 ? 4.475 -5.381 -3.541 1.00 93.19 77 THR A O 1
ATOM 624 N N . MET A 1 78 ? 4.732 -5.840 -1.370 1.00 91.12 78 MET A N 1
ATOM 625 C CA . MET A 1 78 ? 6.190 -5.674 -1.368 1.00 91.12 78 MET A CA 1
ATOM 626 C C . MET A 1 78 ? 6.899 -6.685 -2.266 1.00 91.12 78 MET A C 1
ATOM 628 O O . MET A 1 78 ? 7.931 -6.368 -2.864 1.00 91.12 78 MET A O 1
ATOM 632 N N . THR A 1 79 ? 6.380 -7.907 -2.327 1.00 93.94 79 THR A N 1
ATOM 633 C CA . THR A 1 79 ? 6.921 -8.977 -3.165 1.00 93.94 79 THR A CA 1
ATOM 634 C C . THR A 1 79 ? 6.744 -8.639 -4.637 1.00 93.94 79 THR A C 1
ATOM 636 O O . THR A 1 79 ? 7.728 -8.646 -5.381 1.00 93.94 79 THR A O 1
ATOM 639 N N . GLU A 1 80 ? 5.539 -8.237 -5.031 1.00 93.81 80 GLU A N 1
ATOM 640 C CA . GLU A 1 80 ? 5.234 -7.869 -6.413 1.00 93.81 80 GLU A CA 1
ATOM 641 C C . GLU A 1 80 ? 5.971 -6.597 -6.863 1.00 93.81 80 GLU A C 1
ATOM 643 O O . GLU A 1 80 ? 6.539 -6.557 -7.954 1.00 93.81 80 GLU A O 1
ATOM 648 N N . VAL A 1 81 ? 6.082 -5.578 -6.003 1.00 90.00 81 VAL A N 1
ATOM 649 C CA . VAL A 1 81 ? 6.866 -4.361 -6.299 1.00 90.00 81 VAL A CA 1
ATOM 650 C C . VAL A 1 81 ? 8.349 -4.691 -6.535 1.00 90.00 81 VAL A C 1
ATOM 652 O O . VAL A 1 81 ? 8.984 -4.144 -7.440 1.00 90.00 81 VAL A O 1
ATOM 655 N N . LYS A 1 82 ? 8.922 -5.623 -5.761 1.00 88.81 82 LYS A N 1
ATOM 656 C CA . LYS A 1 82 ? 10.302 -6.104 -5.962 1.00 88.81 82 LYS A CA 1
ATOM 657 C C . LYS A 1 82 ? 10.451 -6.946 -7.225 1.00 88.81 82 LYS A C 1
ATOM 659 O O . LYS A 1 82 ? 11.504 -6.873 -7.862 1.00 88.81 82 LYS A O 1
ATOM 664 N N . ALA A 1 83 ? 9.446 -7.745 -7.578 1.00 90.50 83 ALA A N 1
ATOM 665 C CA . ALA A 1 83 ? 9.438 -8.511 -8.820 1.00 90.50 83 ALA A CA 1
ATOM 666 C C . ALA A 1 83 ? 9.423 -7.577 -10.038 1.00 90.50 83 ALA A C 1
ATOM 668 O O . ALA A 1 83 ? 10.278 -7.711 -10.911 1.00 90.50 83 ALA A O 1
ATOM 669 N N . TYR A 1 84 ? 8.564 -6.556 -10.022 1.00 86.12 84 TYR A N 1
ATOM 670 C CA . TYR A 1 84 ? 8.484 -5.548 -11.079 1.00 86.12 84 TYR A CA 1
ATOM 671 C C . TYR A 1 84 ? 9.810 -4.801 -11.289 1.00 86.12 84 TYR A C 1
ATOM 673 O O . TYR A 1 84 ? 10.255 -4.618 -12.419 1.00 86.12 84 TYR A O 1
ATOM 681 N N . LYS A 1 85 ? 10.520 -4.440 -10.208 1.00 84.00 85 LYS A N 1
ATOM 682 C CA . LYS A 1 85 ? 11.873 -3.858 -10.307 1.00 84.00 85 LYS A CA 1
ATOM 683 C C . LYS A 1 85 ? 12.842 -4.775 -11.056 1.00 84.00 85 LYS A C 1
ATOM 685 O O . LYS A 1 85 ? 13.575 -4.306 -11.921 1.00 84.00 85 LYS A O 1
ATOM 690 N N . LYS A 1 86 ? 12.872 -6.066 -10.709 1.00 83.94 86 LYS A N 1
ATOM 691 C CA . LYS A 1 86 ? 13.762 -7.040 -11.363 1.00 83.94 86 LYS A CA 1
ATOM 692 C C . LYS A 1 86 ? 13.435 -7.179 -12.842 1.00 83.94 86 LYS A C 1
ATOM 694 O O . LYS A 1 86 ? 14.345 -7.180 -13.659 1.00 83.94 86 LYS A O 1
ATOM 699 N N . GLU A 1 87 ? 12.152 -7.235 -13.174 1.00 84.12 87 GLU A N 1
ATOM 700 C CA . GLU A 1 87 ? 11.706 -7.312 -14.558 1.00 84.12 87 GLU A CA 1
ATOM 701 C C . GLU A 1 87 ? 12.124 -6.067 -15.355 1.00 84.12 87 GLU A C 1
ATOM 703 O O . GLU A 1 87 ? 12.691 -6.195 -16.439 1.00 84.12 87 GLU A O 1
ATOM 708 N N . LEU A 1 88 ? 11.960 -4.865 -14.791 1.00 78.75 88 LEU A N 1
ATOM 709 C CA . LEU A 1 88 ? 12.468 -3.632 -15.398 1.00 78.75 88 LEU A CA 1
ATOM 710 C C . LEU A 1 88 ? 13.987 -3.685 -15.616 1.00 78.75 88 LEU A C 1
ATOM 712 O O . LEU A 1 88 ? 14.476 -3.303 -16.677 1.00 78.75 88 LEU A O 1
ATOM 716 N N . GLU A 1 89 ? 14.748 -4.174 -14.637 1.00 76.62 89 GLU A N 1
ATOM 717 C CA . GLU A 1 89 ? 16.200 -4.329 -14.761 1.00 76.62 89 GLU A CA 1
ATOM 718 C C . GLU A 1 89 ? 16.620 -5.323 -15.857 1.00 76.62 89 GLU A C 1
ATOM 720 O O . GLU A 1 89 ? 17.662 -5.127 -16.487 1.00 76.62 89 GLU A O 1
ATOM 725 N N . GLU A 1 90 ? 15.837 -6.379 -16.079 1.00 80.44 90 GLU A N 1
ATOM 726 C CA . GLU A 1 90 ? 16.078 -7.396 -17.107 1.00 80.44 90 GLU A CA 1
ATOM 727 C C . GLU A 1 90 ? 15.694 -6.900 -18.509 1.00 80.44 90 GLU A C 1
ATOM 729 O O . GLU A 1 90 ? 16.449 -7.106 -19.464 1.00 80.44 90 GLU A O 1
ATOM 734 N N . GLN A 1 91 ? 14.564 -6.195 -18.637 1.00 73.44 91 GLN A N 1
ATOM 735 C CA . GLN A 1 91 ? 14.061 -5.675 -19.914 1.00 73.44 91 GLN A CA 1
ATOM 736 C C . GLN A 1 91 ? 14.900 -4.517 -20.478 1.00 73.44 91 GLN A C 1
ATOM 738 O O . GLN A 1 91 ? 14.918 -4.297 -21.688 1.00 73.44 91 GLN A O 1
ATOM 743 N N . LEU A 1 92 ? 15.633 -3.793 -19.629 1.00 70.06 92 LEU A N 1
ATOM 744 C CA . LEU A 1 92 ? 16.451 -2.649 -20.042 1.00 70.06 92 LEU A CA 1
ATOM 745 C C . LEU A 1 92 ? 17.619 -3.020 -20.988 1.00 70.06 92 LEU A C 1
ATOM 747 O O . LEU A 1 92 ? 18.102 -2.163 -21.728 1.00 70.06 92 LEU A O 1
ATOM 751 N N . GLY A 1 93 ? 18.028 -4.290 -21.063 1.00 62.44 93 GLY A N 1
ATOM 752 C CA . GLY A 1 93 ? 19.010 -4.767 -22.045 1.00 62.44 93 GLY A CA 1
ATOM 753 C C . GLY A 1 93 ? 20.384 -4.054 -22.000 1.00 62.44 93 GLY A C 1
ATOM 754 O O . GLY A 1 93 ? 20.651 -3.210 -21.147 1.00 62.44 93 GLY A O 1
ATOM 755 N N . PRO A 1 94 ? 21.308 -4.378 -22.923 1.00 62.69 94 PRO A N 1
ATOM 756 C CA . PRO A 1 94 ? 22.675 -3.840 -22.907 1.00 62.69 94 PRO A CA 1
ATOM 757 C C . PRO A 1 94 ? 22.780 -2.361 -23.321 1.00 62.69 94 PRO A C 1
ATOM 759 O O . PRO A 1 94 ? 23.745 -1.695 -22.960 1.00 62.69 94 PRO A O 1
ATOM 762 N N . VAL A 1 95 ? 21.802 -1.826 -24.063 1.00 56.25 95 VAL A N 1
ATOM 763 C CA . VAL A 1 95 ? 21.793 -0.414 -24.509 1.00 56.25 95 VAL A CA 1
ATOM 764 C C . VAL A 1 95 ? 21.436 0.531 -23.361 1.00 56.25 95 VAL A C 1
ATOM 766 O O . VAL A 1 95 ? 21.845 1.689 -23.364 1.00 56.25 95 VAL A O 1
ATOM 769 N N . ALA A 1 96 ? 20.734 0.031 -22.346 1.00 61.38 96 ALA A N 1
ATOM 770 C CA . ALA A 1 96 ? 20.341 0.812 -21.193 1.00 61.38 96 ALA A CA 1
ATOM 771 C C . ALA 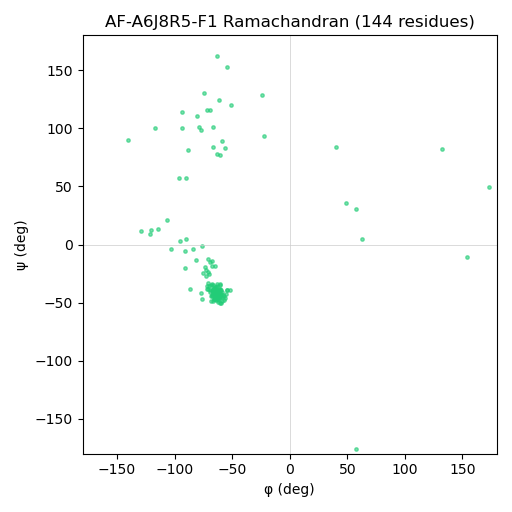A 1 96 ? 21.148 0.450 -19.938 1.00 61.38 96 ALA A C 1
ATOM 773 O O . ALA A 1 96 ? 20.696 0.770 -18.852 1.00 61.38 96 ALA A O 1
ATOM 774 N N . GLU A 1 97 ? 22.340 -0.156 -20.042 1.00 61.16 97 GLU A N 1
ATOM 775 C CA . GLU A 1 97 ? 23.250 -0.369 -18.894 1.00 61.16 97 GLU A CA 1
ATOM 776 C C . GLU A 1 97 ? 23.500 0.941 -18.130 1.00 61.16 97 GLU A C 1
ATOM 778 O O . GLU A 1 97 ? 23.442 0.964 -16.907 1.00 61.16 97 GLU A O 1
ATOM 783 N N . GLU A 1 98 ? 23.647 2.070 -18.832 1.00 63.06 98 GLU A N 1
ATOM 784 C CA . GLU A 1 98 ? 23.738 3.388 -18.194 1.00 63.06 98 GLU A CA 1
ATOM 785 C C . GLU A 1 98 ? 22.425 3.798 -17.509 1.00 63.06 98 GLU A C 1
ATOM 787 O O . GLU A 1 98 ? 22.461 4.344 -16.412 1.00 63.06 98 GLU A O 1
ATOM 792 N N . THR A 1 99 ? 21.261 3.502 -18.092 1.00 65.00 99 THR A N 1
ATOM 793 C CA . THR A 1 99 ? 19.943 3.770 -17.488 1.00 65.00 99 THR A CA 1
ATOM 794 C C . THR A 1 99 ? 19.661 2.844 -16.312 1.00 65.00 99 THR A C 1
ATOM 796 O O . THR A 1 99 ? 19.134 3.297 -15.310 1.00 65.00 99 THR A O 1
ATOM 799 N N . ARG A 1 100 ? 20.049 1.570 -16.378 1.00 62.97 100 ARG A N 1
ATOM 800 C CA . ARG A 1 100 ? 19.969 0.587 -15.298 1.00 62.97 100 ARG A CA 1
ATOM 801 C C . ARG A 1 100 ? 20.904 0.987 -14.173 1.00 62.97 100 ARG A C 1
ATOM 803 O O . ARG A 1 100 ? 20.476 1.054 -13.028 1.00 62.97 100 ARG A O 1
ATOM 810 N N . ALA A 1 101 ? 22.144 1.340 -14.502 1.00 64.94 101 ALA A N 1
ATOM 811 C CA . ALA A 1 101 ? 23.098 1.892 -13.559 1.00 64.94 101 ALA A CA 1
ATOM 812 C C . ALA A 1 101 ? 22.564 3.191 -12.965 1.00 64.94 101 ALA A C 1
ATOM 814 O O . ALA A 1 101 ? 22.701 3.371 -11.769 1.00 64.94 101 ALA A O 1
ATOM 815 N N . ARG A 1 102 ? 21.909 4.067 -13.734 1.00 63.56 102 ARG A N 1
ATOM 816 C CA . ARG A 1 102 ? 21.266 5.285 -13.225 1.00 63.56 102 ARG A CA 1
ATOM 817 C C . ARG A 1 102 ? 20.009 5.011 -12.417 1.00 63.56 102 ARG A C 1
ATOM 819 O O . ARG A 1 102 ? 19.834 5.694 -11.438 1.00 63.56 102 ARG A O 1
ATOM 826 N N . LEU A 1 103 ? 19.177 4.027 -12.719 1.00 68.19 103 LEU A N 1
ATOM 827 C CA . LEU A 1 103 ? 18.009 3.678 -11.902 1.00 68.19 103 LEU A CA 1
ATOM 828 C C . LEU A 1 103 ? 18.446 3.008 -10.594 1.00 68.19 103 LEU A C 1
ATOM 830 O O . LEU A 1 103 ? 17.918 3.321 -9.530 1.00 68.19 103 LEU A O 1
ATOM 834 N N . ALA A 1 104 ? 19.476 2.164 -10.660 1.00 62.03 104 ALA A N 1
ATOM 835 C CA . ALA A 1 104 ? 20.127 1.576 -9.497 1.00 62.03 104 ALA A CA 1
ATOM 836 C C . ALA A 1 104 ? 20.909 2.619 -8.672 1.00 62.03 104 ALA A C 1
ATOM 838 O O . ALA A 1 104 ? 20.936 2.531 -7.449 1.00 62.03 104 ALA A O 1
ATOM 839 N N . LYS A 1 105 ? 21.521 3.625 -9.317 1.00 59.69 105 LYS A N 1
ATOM 840 C CA . LYS A 1 105 ? 22.339 4.686 -8.690 1.00 59.69 105 LYS A CA 1
ATOM 841 C C . LYS A 1 105 ? 21.529 5.888 -8.209 1.00 59.69 105 LYS A C 1
ATOM 843 O O . LYS A 1 105 ? 21.856 6.440 -7.167 1.00 59.69 105 LYS A O 1
ATOM 848 N N . GLU A 1 106 ? 20.507 6.304 -8.954 1.00 61.47 106 GLU A N 1
ATOM 849 C CA . GLU A 1 106 ? 19.483 7.272 -8.529 1.00 61.47 106 GLU A CA 1
ATOM 850 C C . GLU A 1 106 ? 18.560 6.646 -7.483 1.00 61.47 106 GLU A C 1
ATOM 852 O O . GLU A 1 106 ? 17.863 7.375 -6.787 1.00 61.47 106 GLU A O 1
ATOM 857 N N . GLY A 1 107 ? 18.633 5.321 -7.301 1.00 68.50 107 GLY A N 1
ATOM 858 C CA . GLY A 1 107 ? 18.320 4.663 -6.043 1.00 68.50 107 GLY A CA 1
ATOM 859 C C . GLY A 1 107 ? 16.917 4.957 -5.552 1.00 68.50 107 GLY A C 1
ATOM 860 O O . GLY A 1 107 ? 16.729 5.011 -4.355 1.00 68.50 107 GLY A O 1
ATOM 861 N N . TRP A 1 108 ? 15.950 5.189 -6.438 1.00 76.69 108 TRP A N 1
ATOM 862 C CA . TRP A 1 108 ? 14.593 5.582 -6.053 1.00 76.69 108 TRP A CA 1
ATOM 863 C C . TRP A 1 108 ? 13.792 4.410 -5.469 1.00 76.69 108 TRP A C 1
ATOM 865 O O . TRP A 1 108 ? 12.813 4.624 -4.759 1.00 76.69 108 TRP A O 1
ATOM 875 N N . PHE A 1 109 ? 14.227 3.174 -5.736 1.00 82.88 109 PHE A N 1
ATOM 876 C CA . PHE A 1 109 ? 13.521 1.966 -5.322 1.00 82.88 109 PHE A CA 1
ATOM 877 C C . PHE A 1 109 ? 13.687 1.638 -3.833 1.00 82.88 109 PHE A C 1
ATOM 879 O O . PHE A 1 109 ? 12.701 1.361 -3.158 1.00 82.88 109 PHE A O 1
ATOM 886 N N . GLU A 1 110 ? 14.912 1.677 -3.303 1.00 84.38 110 GLU A N 1
ATOM 887 C CA . GLU A 1 110 ? 15.140 1.378 -1.880 1.00 84.38 110 GLU A CA 1
ATOM 888 C C . GLU A 1 110 ? 14.413 2.380 -0.952 1.00 84.38 110 GLU A C 1
ATOM 890 O O . GLU A 1 110 ? 13.660 1.927 -0.096 1.00 84.38 110 GLU A O 1
ATOM 895 N N . PRO A 1 111 ? 14.484 3.712 -1.167 1.00 87.75 111 PRO A N 1
ATOM 896 C CA . PRO A 1 111 ? 13.723 4.702 -0.412 1.00 87.75 111 PRO A CA 1
ATOM 897 C C . PRO A 1 111 ? 12.215 4.519 -0.548 1.00 87.75 111 PRO A C 1
ATOM 899 O O . PRO A 1 111 ? 11.497 4.793 0.404 1.00 87.75 111 PRO A O 1
ATOM 902 N N . LEU A 1 112 ? 11.718 4.068 -1.705 1.00 87.38 112 LEU A N 1
ATOM 903 C CA . LEU A 1 112 ? 10.294 3.787 -1.887 1.00 87.38 112 LEU A CA 1
ATOM 904 C C . LEU A 1 112 ? 9.846 2.619 -1.000 1.00 87.38 112 LEU A C 1
ATOM 906 O O . LEU A 1 112 ? 8.830 2.717 -0.314 1.00 87.38 112 LEU A O 1
ATOM 910 N N . VAL A 1 113 ? 10.607 1.521 -0.994 1.00 88.06 113 VAL A N 1
ATOM 911 C CA . VAL A 1 113 ? 10.316 0.353 -0.151 1.00 88.06 113 VAL A CA 1
ATOM 912 C C . VAL A 1 113 ? 10.440 0.711 1.328 1.00 88.06 113 VAL A C 1
ATOM 914 O O . VAL A 1 113 ? 9.555 0.371 2.113 1.00 88.06 1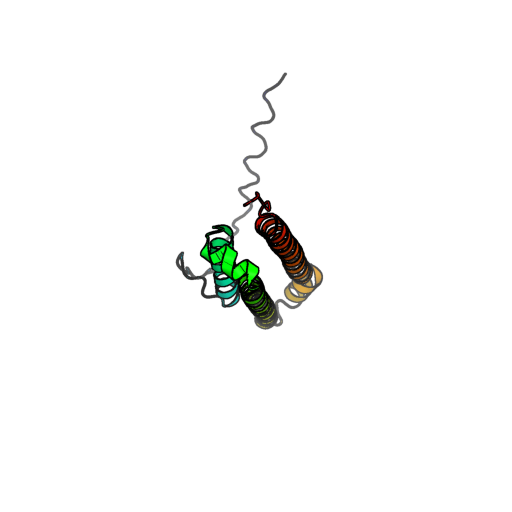13 VAL A O 1
ATOM 917 N N . GLU A 1 114 ? 11.497 1.428 1.708 1.00 89.81 114 GLU A N 1
ATOM 918 C CA . GLU A 1 114 ? 11.704 1.909 3.075 1.00 89.81 114 GLU A CA 1
ATOM 919 C C . GLU A 1 114 ? 10.572 2.834 3.530 1.00 89.81 114 GLU A C 1
ATOM 921 O O . GLU A 1 114 ? 10.061 2.685 4.642 1.00 89.81 114 GLU A O 1
ATOM 926 N N . ASP A 1 115 ? 10.141 3.767 2.678 1.00 91.56 115 ASP A N 1
ATOM 927 C CA . ASP A 1 115 ? 9.036 4.669 2.988 1.00 91.56 115 ASP A CA 1
ATOM 928 C C . ASP A 1 115 ? 7.727 3.896 3.162 1.00 91.56 115 ASP A C 1
ATOM 930 O O . ASP A 1 115 ? 7.016 4.096 4.147 1.00 91.56 115 ASP A O 1
ATOM 934 N N . MET A 1 116 ? 7.446 2.931 2.287 1.00 89.31 116 MET A N 1
ATOM 935 C CA . MET A 1 116 ? 6.242 2.112 2.389 1.00 89.31 116 MET A CA 1
ATOM 936 C C . MET A 1 116 ? 6.252 1.243 3.661 1.00 89.31 116 MET A C 1
ATOM 938 O O . MET A 1 116 ? 5.243 1.167 4.365 1.00 89.31 116 MET A O 1
ATOM 942 N N . GLN A 1 117 ? 7.402 0.679 4.043 1.00 89.94 117 GLN A N 1
ATOM 943 C CA . GLN A 1 117 ? 7.564 -0.027 5.322 1.00 89.94 117 GLN A CA 1
ATOM 944 C C . GLN A 1 117 ? 7.412 0.903 6.533 1.00 89.94 117 GLN A C 1
ATOM 946 O O . GLN A 1 117 ? 6.839 0.517 7.555 1.00 89.94 117 GLN A O 1
ATOM 951 N N . ARG A 1 118 ? 7.890 2.144 6.436 1.00 94.69 118 ARG A N 1
ATOM 952 C CA . ARG A 1 118 ? 7.746 3.146 7.496 1.00 94.69 118 ARG A CA 1
ATOM 953 C C . ARG A 1 118 ? 6.292 3.577 7.673 1.00 94.69 118 ARG A C 1
ATOM 955 O O . ARG A 1 118 ? 5.818 3.666 8.807 1.00 94.69 118 ARG A O 1
ATOM 962 N N . GLN A 1 119 ? 5.584 3.831 6.573 1.00 92.69 119 GLN A N 1
ATOM 963 C CA . GLN A 1 119 ? 4.157 4.149 6.596 1.00 92.69 119 GLN A CA 1
ATOM 964 C C . GLN A 1 119 ? 3.347 2.986 7.175 1.00 92.69 119 GLN A C 1
ATOM 966 O O . GLN A 1 119 ? 2.470 3.207 8.011 1.00 92.69 119 GLN A O 1
ATOM 971 N N . TRP A 1 120 ? 3.700 1.751 6.813 1.00 91.75 120 TRP A N 1
ATOM 972 C CA . TRP A 1 120 ? 3.120 0.539 7.382 1.00 91.75 120 TRP A CA 1
ATOM 973 C C . TRP A 1 120 ? 3.308 0.448 8.902 1.00 91.75 120 TRP A C 1
ATOM 975 O O . TRP A 1 120 ? 2.340 0.253 9.635 1.00 91.75 120 TRP A O 1
ATOM 985 N N . ALA A 1 121 ? 4.528 0.665 9.400 1.00 92.75 121 ALA A N 1
ATOM 986 C CA . ALA A 1 121 ? 4.797 0.650 10.836 1.00 92.75 121 ALA A CA 1
ATOM 987 C C . ALA A 1 121 ? 3.963 1.703 11.590 1.00 92.75 121 ALA A C 1
ATOM 989 O O . ALA A 1 121 ? 3.380 1.399 12.631 1.00 92.75 121 ALA A O 1
ATOM 990 N N . ASN A 1 122 ? 3.840 2.919 11.040 1.00 93.38 122 ASN A N 1
ATOM 991 C CA . ASN A 1 122 ? 3.011 3.964 11.644 1.00 93.38 122 ASN A CA 1
ATOM 992 C C . ASN A 1 122 ? 1.516 3.614 11.640 1.00 93.38 122 ASN A C 1
ATOM 994 O O . ASN A 1 122 ? 0.801 3.924 12.594 1.00 93.38 122 ASN A O 1
ATOM 998 N N . LEU A 1 123 ? 1.032 2.983 10.569 1.00 90.69 123 LEU A N 1
ATOM 999 C CA . LEU A 1 123 ? -0.345 2.507 10.485 1.00 90.69 123 LEU A CA 1
ATOM 1000 C C . LEU A 1 123 ? -0.622 1.446 11.559 1.00 90.69 123 LEU A C 1
ATOM 1002 O O . LEU A 1 123 ? -1.606 1.553 12.289 1.00 90.69 123 LEU A O 1
ATOM 1006 N N . MET A 1 124 ? 0.272 0.469 11.695 1.00 89.19 124 MET A N 1
ATOM 1007 C CA . MET A 1 124 ? 0.162 -0.612 12.674 1.00 89.19 124 MET A CA 1
ATOM 1008 C C . MET A 1 124 ? 0.153 -0.104 14.115 1.00 89.19 124 MET A C 1
ATOM 1010 O O . MET A 1 124 ? -0.658 -0.549 14.925 1.00 89.19 124 MET A O 1
ATOM 1014 N N . GLU A 1 125 ? 1.003 0.875 14.424 1.00 90.81 125 GLU A N 1
ATOM 1015 C CA . GLU A 1 125 ? 1.027 1.542 15.726 1.00 90.81 125 GLU A CA 1
ATOM 1016 C C . GLU A 1 125 ? -0.325 2.197 16.050 1.00 90.81 125 GLU A C 1
ATOM 1018 O O . GLU A 1 125 ? -0.868 2.010 17.140 1.00 90.81 125 GLU A O 1
ATOM 1023 N N . LYS A 1 126 ? -0.921 2.909 15.084 1.00 88.62 126 LYS A N 1
ATOM 1024 C CA . LYS A 1 126 ? -2.238 3.545 15.252 1.00 88.62 126 LYS A CA 1
ATOM 1025 C C . LYS A 1 126 ? -3.359 2.532 15.448 1.00 88.62 126 LYS A C 1
ATOM 1027 O O . LYS A 1 126 ? -4.226 2.750 16.294 1.00 88.62 126 LYS A O 1
ATOM 1032 N N . ILE A 1 127 ? -3.340 1.436 14.690 1.00 86.62 127 ILE A N 1
ATOM 1033 C CA . ILE A 1 127 ? -4.319 0.355 14.829 1.00 86.62 127 ILE A CA 1
ATOM 1034 C C . ILE A 1 127 ? -4.235 -0.232 16.243 1.00 86.62 127 ILE A C 1
ATOM 1036 O O . ILE A 1 127 ? -5.245 -0.276 16.944 1.00 86.62 127 ILE A O 1
ATOM 1040 N N . GLN A 1 128 ? -3.037 -0.583 16.716 1.00 85.06 128 GLN A N 1
ATOM 1041 C CA . GLN A 1 128 ? -2.854 -1.132 18.064 1.00 85.06 128 GLN A CA 1
ATOM 1042 C C . GLN A 1 128 ? -3.258 -0.138 19.160 1.00 85.06 128 GLN A C 1
ATOM 1044 O O . GLN A 1 128 ? -3.916 -0.524 20.128 1.00 85.06 128 GLN A O 1
ATOM 1049 N N . ALA A 1 129 ? -2.937 1.148 18.992 1.00 86.69 129 ALA A N 1
ATOM 1050 C CA . ALA A 1 129 ? -3.371 2.193 19.913 1.00 86.69 129 ALA A CA 1
ATOM 1051 C C . ALA A 1 129 ? -4.906 2.285 19.988 1.00 86.69 129 ALA A C 1
ATOM 1053 O O . ALA A 1 129 ? -5.466 2.380 21.082 1.00 86.69 129 ALA A O 1
ATOM 1054 N N . SER A 1 130 ? -5.607 2.195 18.852 1.00 80.94 130 SER A N 1
ATOM 1055 C CA . SER A 1 130 ? -7.076 2.223 18.822 1.00 80.94 130 SER A CA 1
ATOM 1056 C C . SER A 1 130 ? -7.705 1.014 19.532 1.00 80.94 130 SER A C 1
ATOM 1058 O O . SER A 1 130 ? -8.631 1.180 20.328 1.00 80.94 130 SER A O 1
ATOM 1060 N N . VAL A 1 131 ? -7.135 -0.183 19.345 1.00 81.00 131 VAL A N 1
ATOM 1061 C CA . VAL A 1 131 ? -7.577 -1.418 20.016 1.00 81.00 131 VAL A CA 1
ATOM 1062 C C . VAL A 1 131 ? -7.373 -1.323 21.529 1.00 81.00 131 VAL A C 1
ATOM 1064 O O . VAL A 1 131 ? -8.286 -1.632 22.297 1.00 81.00 131 VAL A O 1
ATOM 1067 N N . ALA A 1 132 ? -6.212 -0.831 21.976 1.00 79.25 132 ALA A N 1
ATOM 1068 C CA . ALA A 1 132 ? -5.925 -0.648 23.398 1.00 79.25 132 ALA A CA 1
ATOM 1069 C C . ALA A 1 132 ? -6.900 0.342 24.061 1.00 7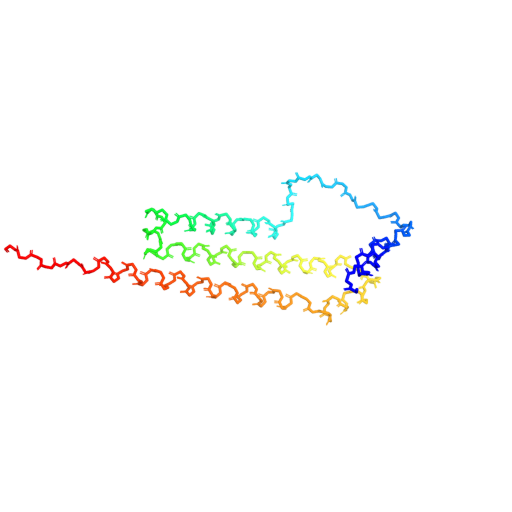9.25 132 ALA A C 1
ATOM 1071 O O . ALA A 1 132 ? -7.398 0.088 25.158 1.00 79.25 132 ALA A O 1
ATOM 1072 N N . THR A 1 133 ? -7.223 1.442 23.376 1.00 74.75 133 THR A N 1
ATOM 1073 C CA . THR A 1 133 ? -8.130 2.477 23.898 1.00 74.75 133 THR A CA 1
ATOM 1074 C C . THR A 1 133 ? -9.568 1.953 24.048 1.00 74.75 133 THR A C 1
ATOM 1076 O O . THR A 1 133 ? -10.199 2.176 25.083 1.00 74.75 133 THR A O 1
ATOM 1079 N N . ASN A 1 134 ? -10.070 1.189 23.070 1.00 70.44 134 ASN A N 1
ATOM 1080 C CA . ASN A 1 134 ? -11.416 0.597 23.120 1.00 70.44 134 ASN A CA 1
ATOM 1081 C C . ASN A 1 134 ? -11.549 -0.541 24.149 1.00 70.44 134 ASN A C 1
ATOM 1083 O O . ASN A 1 134 ? -12.603 -0.696 24.773 1.00 70.44 134 ASN A O 1
ATOM 1087 N N . SER A 1 135 ? -10.482 -1.313 24.372 1.00 65.31 135 SER A N 1
ATOM 1088 C CA . SER A 1 135 ? -10.456 -2.378 25.386 1.00 65.31 135 SER A CA 1
ATOM 1089 C C . SER A 1 135 ? -10.605 -1.823 26.814 1.00 65.31 135 SER A C 1
ATOM 1091 O O . SER A 1 135 ? -11.376 -2.345 27.627 1.00 65.31 135 SER A O 1
ATOM 1093 N N . ILE A 1 136 ? -9.949 -0.693 27.108 1.00 61.91 136 ILE A N 1
ATOM 1094 C CA . ILE A 1 136 ? -10.047 -0.012 28.411 1.00 61.91 136 ILE A CA 1
ATOM 1095 C C . ILE A 1 136 ? -11.462 0.554 28.632 1.00 61.91 136 ILE A C 1
ATOM 1097 O O . ILE A 1 136 ? -12.019 0.416 29.724 1.00 61.91 136 ILE A O 1
ATOM 1101 N N . ALA A 1 137 ? -12.077 1.138 27.598 1.00 60.06 137 ALA A N 1
ATOM 1102 C CA . ALA A 1 137 ? -13.441 1.664 27.676 1.00 60.06 137 ALA A CA 1
ATOM 1103 C C . ALA A 1 137 ? -14.484 0.562 27.948 1.00 60.06 137 ALA A C 1
ATOM 1105 O O . ALA A 1 137 ? -15.378 0.758 28.767 1.00 60.06 137 ALA A O 1
ATOM 1106 N N . SER A 1 138 ? -14.327 -0.617 27.336 1.00 57.12 138 SER A N 1
ATOM 1107 C CA . SER A 1 138 ? -15.249 -1.753 27.519 1.00 57.12 138 SER A CA 1
ATOM 1108 C C . SER A 1 138 ? -15.112 -2.435 28.887 1.00 57.12 138 SER A C 1
ATOM 1110 O O . SER A 1 138 ? -16.080 -2.986 29.404 1.00 57.12 138 SER A O 1
ATOM 1112 N N . THR A 1 139 ? -13.929 -2.373 29.509 1.00 55.53 139 THR A N 1
ATOM 1113 C CA . THR A 1 139 ? -13.677 -2.968 30.838 1.00 55.53 139 THR A CA 1
ATOM 1114 C C . THR A 1 139 ? -14.152 -2.065 31.984 1.00 55.53 139 THR A C 1
ATOM 1116 O O . THR A 1 139 ? -14.293 -2.511 33.121 1.00 55.53 139 THR A O 1
ATOM 1119 N N . THR A 1 140 ? -14.468 -0.800 31.696 1.00 49.88 140 THR A N 1
ATOM 1120 C CA . THR A 1 140 ? -15.008 0.142 32.683 1.00 49.88 140 THR A CA 1
ATOM 1121 C C . THR A 1 140 ? -16.537 0.080 32.699 1.00 49.88 140 THR A C 1
ATOM 1123 O O . THR A 1 140 ? -17.214 1.080 32.485 1.00 49.88 140 THR A O 1
ATOM 1126 N N . VAL A 1 141 ? -17.104 -1.103 32.951 1.00 53.62 141 VAL A N 1
ATOM 1127 C CA . VAL A 1 141 ? -18.488 -1.194 33.440 1.00 53.62 141 VAL A CA 1
ATOM 1128 C C . VAL A 1 141 ? -18.453 -0.712 34.893 1.00 53.62 141 VAL A C 1
ATOM 1130 O O . VAL A 1 141 ? -17.778 -1.345 35.711 1.00 53.62 141 VAL A O 1
ATOM 1133 N N . PRO A 1 142 ? -19.118 0.400 35.258 1.00 50.78 142 PRO A N 1
ATOM 1134 C CA . PRO A 1 142 ? -19.269 0.754 36.656 1.00 50.78 142 PRO A CA 1
ATOM 1135 C C . PRO A 1 142 ? -20.041 -0.381 37.319 1.00 50.78 142 PRO A C 1
ATOM 1137 O O . PRO A 1 142 ? -21.133 -0.739 36.880 1.00 50.78 142 PRO A O 1
ATOM 1140 N N . LEU A 1 143 ? -19.462 -0.951 38.370 1.00 45.44 143 LEU A N 1
ATOM 1141 C CA . LEU A 1 143 ? -20.185 -1.754 39.342 1.00 45.44 143 LEU A CA 1
ATOM 1142 C C . LEU A 1 143 ? -21.205 -0.825 40.027 1.00 45.44 143 LEU A C 1
ATOM 1144 O O . LEU A 1 143 ? -20.955 -0.298 41.109 1.00 45.44 143 LEU A O 1
ATOM 1148 N N . GLU A 1 144 ? -22.312 -0.531 39.349 1.00 52.38 144 GLU A N 1
ATOM 1149 C CA . GLU A 1 144 ? -23.456 0.147 39.939 1.00 52.38 144 GLU A CA 1
ATOM 1150 C C . GLU A 1 144 ? -24.254 -0.908 40.709 1.00 52.38 144 GLU A C 1
ATOM 1152 O O . GLU A 1 144 ? -24.791 -1.855 40.140 1.00 52.38 144 GLU A O 1
ATOM 1157 N N . ASN A 1 145 ? -24.203 -0.757 42.033 1.00 48.19 145 ASN A N 1
ATOM 1158 C CA . ASN A 1 145 ? -24.907 -1.508 43.068 1.00 48.19 145 ASN A CA 1
ATOM 1159 C C . ASN A 1 145 ? -26.217 -2.184 42.631 1.00 48.19 145 ASN A C 1
ATOM 1161 O O . ASN A 1 145 ? -27.176 -1.509 42.251 1.00 48.19 145 ASN A O 1
ATOM 1165 N N . GLN A 1 146 ? -26.313 -3.481 42.927 1.00 39.44 146 GLN A N 1
ATOM 1166 C CA . GLN A 1 146 ? -27.541 -4.065 43.462 1.00 39.44 146 GLN A CA 1
ATOM 1167 C C . GLN A 1 146 ? -27.210 -5.025 44.604 1.00 39.44 146 GLN A C 1
ATOM 1169 O O . GLN A 1 146 ? -26.258 -5.821 44.440 1.00 39.44 146 GLN A O 1
#

pLDDT: mean 73.2, std 19.09, range [35.47, 96.0]

Sequence (146 aa):
MKALWALLLVPLLTGCLAEGELEVTDQLPGQSDQPWEQALNRFWDYLRWVQTLSDQVQEELQSSQVTQELTVLMEDTMTEVKAYKKELEEQLGPVAEETRARLAKEGWFEPLVEDMQRQWANLMEKIQASVATNSIASTTVPLENQ

Mean predicted aligned error: 14.69 Å

Nearest PDB structures (foldseek):
  1ya9-assembly1_A  TM=6.977E-01  e=3.287E-07  Mus musculus
  7fcr-assembly1_A  TM=7.542E-01  e=6.138E-05  Homo sapiens
  1b68-assembly1_A  TM=7.283E-01  e=6.869E-05  Homo sapiens
  1or2-assembly1_A  TM=5.677E-01  e=1.139E-04  Homo sapiens
  4tql-assembly2_B  TM=2.636E-01  e=3.357E+00  synthetic construct

InterPro domains:
  IPR050163 Apolipoprotein A1/A4/E [PTHR18976] (1-105)

Solvent-accessible surface area (backbone atoms only — not comparable to full-atom values): 8874 Å² total; per-residue (Å²): 142,91,87,82,78,90,80,83,76,74,72,78,80,70,70,78,85,70,93,67,93,68,85,72,76,89,71,69,96,82,70,69,82,48,67,31,54,48,32,45,48,56,37,52,54,52,51,53,56,54,70,64,62,42,75,66,44,52,53,34,47,71,71,44,49,52,60,51,54,54,48,54,33,48,53,50,22,55,49,32,48,53,50,52,52,51,52,53,62,62,71,46,48,83,90,27,47,67,54,47,50,43,52,64,68,66,39,60,60,63,56,49,54,52,47,54,53,50,53,47,52,55,50,51,52,51,54,52,51,53,47,55,55,53,53,55,58,69,68,62,66,77,88,72,85,132

Secondary structure (DSSP, 8-state):
----STTSSSGGG---------------TT---SHHHHHHHHHHHHHHHHHT--HHHHHHHHTTHHHHHHHHHHHHHHHHHHHHHHHHHHHTTGGGHHHHHHHHHTT-HHHHHHHHHHHHHHHHHHHHHHHHHHHHHHH-------

Radius of gyration: 24.36 Å; Cα contacts (8 Å, |Δi|>4): 46; chains: 1; bounding box: 51×60×76 Å

Foldseek 3Di:
DDDDDPPPPPCPVPPDPDDDPDCPPPDDPDDPVQQLVVLVVVLVVLVVVLVVVDPVSLVCLLVCNSVVVNVVSLVSNLVSLVVVLVVVLVVCPPVCPVVSCCCVVVPPSVVVSVVSVVVVVVVSVVSVVVNVVVVVVVVPPPPDDD